Protein AF-A0A292RWM5-F1 (afdb_monomer_lite)

Radius of gyration: 26.29 Å; chains: 1; bounding box: 54×40×81 Å

Foldseek 3Di:
DQWDWDQDPVGIWIKGWAFPDDDDDPDPDDTAIEIETDDPPDDPVWDKDWDADWDWDDDDPDTYIYGDPTDIDTDDDDPPPPPPPPVPPVPPPDDDPDDDDPVPDDD

pLDDT: mean 79.13, std 15.43, range [45.44, 94.69]

Structure (mmCIF, N/CA/C/O backbone):
data_AF-A0A292RWM5-F1
#
_entry.id   AF-A0A292RWM5-F1
#
loop_
_atom_site.group_PDB
_atom_site.id
_atom_site.type_symbol
_atom_site.label_atom_id
_atom_site.label_alt_id
_atom_site.label_comp_id
_atom_site.label_asym_id
_atom_site.label_entity_id
_atom_site.label_seq_id
_atom_site.pdbx_PDB_ins_code
_atom_site.Cartn_x
_atom_site.Cartn_y
_atom_site.Cartn_z
_atom_site.occupancy
_atom_site.B_iso_or_equiv
_atom_site.auth_seq_id
_atom_site.auth_comp_id
_atom_site.auth_asym_id
_atom_site.auth_atom_id
_atom_site.pdbx_PDB_model_num
ATOM 1 N N . LYS A 1 1 ? 10.985 6.389 6.000 1.00 68.31 1 LYS A N 1
ATOM 2 C CA . LYS A 1 1 ? 10.564 5.527 7.142 1.00 68.31 1 LYS A CA 1
ATOM 3 C C . LYS A 1 1 ? 9.038 5.326 7.152 1.00 68.31 1 LYS A C 1
ATOM 5 O O 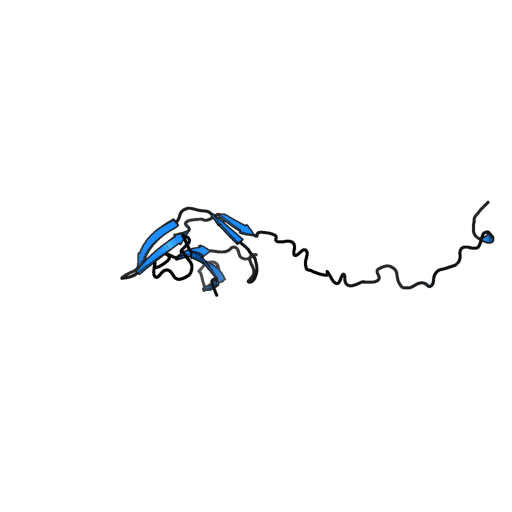. LYS A 1 1 ? 8.412 5.391 8.198 1.00 68.31 1 LYS A O 1
ATOM 10 N N . ASN A 1 2 ? 8.432 5.111 5.987 1.00 84.25 2 ASN A N 1
ATOM 11 C CA . ASN A 1 2 ? 6.984 4.960 5.789 1.00 84.25 2 ASN A CA 1
ATOM 12 C C . ASN A 1 2 ? 6.593 3.525 5.401 1.00 84.25 2 ASN A C 1
ATOM 14 O O . ASN A 1 2 ? 5.408 3.229 5.339 1.00 84.25 2 ASN A O 1
ATOM 18 N N . THR A 1 3 ? 7.565 2.636 5.187 1.00 89.00 3 THR A N 1
ATOM 19 C CA . THR A 1 3 ? 7.340 1.239 4.801 1.00 89.00 3 THR A CA 1
ATOM 20 C C . THR A 1 3 ? 7.845 0.301 5.892 1.00 89.00 3 THR A C 1
ATOM 22 O O . THR A 1 3 ? 8.936 0.506 6.425 1.00 89.00 3 THR A O 1
ATOM 25 N N . ARG A 1 4 ? 7.060 -0.729 6.215 1.00 89.06 4 ARG A N 1
ATOM 26 C CA . ARG A 1 4 ? 7.417 -1.822 7.130 1.00 89.06 4 ARG A CA 1
ATOM 27 C C . ARG A 1 4 ? 7.228 -3.167 6.436 1.00 89.06 4 ARG A C 1
ATOM 29 O O . ARG A 1 4 ? 6.324 -3.298 5.616 1.00 89.06 4 ARG A O 1
ATOM 36 N N . THR A 1 5 ? 8.032 -4.160 6.790 1.00 88.56 5 THR A N 1
ATOM 37 C CA . THR A 1 5 ? 7.825 -5.544 6.346 1.00 88.56 5 THR A CA 1
ATOM 38 C C . THR A 1 5 ? 7.114 -6.306 7.451 1.00 88.56 5 THR A C 1
ATOM 40 O O . THR A 1 5 ? 7.509 -6.217 8.612 1.00 88.56 5 THR A O 1
ATOM 43 N N . VAL A 1 6 ? 6.055 -7.027 7.099 1.00 88.00 6 VAL A N 1
ATOM 44 C CA . VAL A 1 6 ? 5.345 -7.924 8.009 1.00 88.00 6 VAL A CA 1
ATOM 45 C C . VAL A 1 6 ? 5.324 -9.324 7.423 1.00 88.00 6 VAL A C 1
ATOM 47 O O . VAL A 1 6 ? 5.130 -9.501 6.219 1.00 88.00 6 VAL A O 1
ATOM 50 N N . ASN A 1 7 ? 5.504 -10.320 8.281 1.00 86.81 7 ASN A N 1
ATOM 51 C CA . ASN A 1 7 ? 5.359 -11.708 7.886 1.00 86.81 7 ASN A CA 1
ATOM 52 C C . ASN A 1 7 ? 3.866 -12.058 7.878 1.00 86.81 7 ASN A C 1
ATOM 54 O O . ASN A 1 7 ? 3.161 -11.837 8.865 1.00 86.81 7 ASN A O 1
ATOM 58 N N . THR A 1 8 ? 3.364 -12.536 6.744 1.00 82.81 8 THR A N 1
ATOM 59 C CA . THR A 1 8 ? 1.965 -12.947 6.587 1.00 82.81 8 THR A CA 1
ATOM 60 C C . THR A 1 8 ? 1.896 -14.409 6.167 1.00 82.81 8 THR A C 1
ATOM 62 O O . THR A 1 8 ? 2.876 -14.975 5.688 1.00 82.81 8 THR A O 1
ATOM 65 N N . ALA A 1 9 ? 0.705 -15.009 6.232 1.00 83.19 9 ALA A N 1
ATOM 66 C CA . ALA A 1 9 ? 0.476 -16.359 5.710 1.00 83.19 9 ALA A CA 1
ATOM 67 C C . ALA A 1 9 ? 0.813 -16.510 4.208 1.00 83.19 9 ALA A C 1
ATOM 69 O O . ALA A 1 9 ? 0.974 -17.624 3.725 1.00 83.19 9 ALA A O 1
ATOM 70 N N . LYS A 1 10 ? 0.920 -15.398 3.463 1.00 81.44 10 LYS A N 1
ATOM 71 C CA . LYS A 1 10 ? 1.290 -15.358 2.038 1.00 81.44 10 LYS A CA 1
ATOM 72 C C . LYS A 1 10 ? 2.735 -14.886 1.816 1.00 81.44 10 LYS A C 1
ATOM 7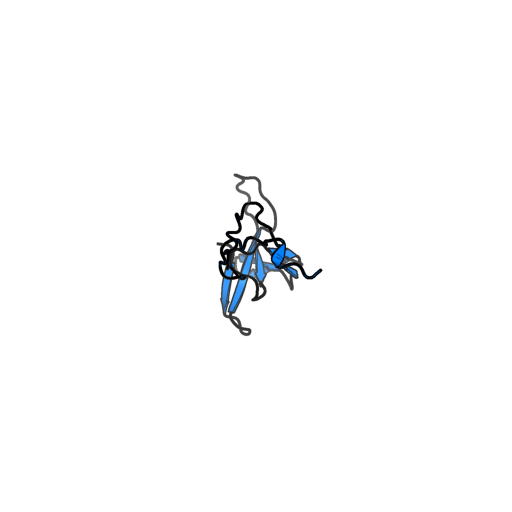4 O O . LYS A 1 10 ? 3.041 -14.343 0.756 1.00 81.44 10 LYS A O 1
ATOM 79 N N . GLY A 1 11 ? 3.593 -15.052 2.821 1.00 86.75 11 GLY A N 1
ATOM 80 C CA . GLY A 1 11 ? 4.978 -14.590 2.815 1.00 86.75 11 GLY A CA 1
ATOM 81 C C . GLY A 1 11 ? 5.142 -13.163 3.333 1.00 86.75 11 GLY A C 1
ATOM 82 O O . GLY A 1 11 ? 4.204 -12.546 3.853 1.00 86.75 11 GLY A O 1
ATOM 83 N N . ASP A 1 12 ? 6.358 -12.643 3.200 1.00 87.75 12 ASP A N 1
ATOM 84 C CA . ASP A 1 12 ? 6.696 -11.291 3.630 1.00 87.75 12 ASP A CA 1
ATOM 85 C C . ASP A 1 12 ? 6.016 -10.260 2.733 1.00 87.75 12 ASP A C 1
ATOM 87 O O . ASP A 1 12 ? 6.202 -10.239 1.517 1.00 87.75 12 ASP A O 1
ATOM 91 N N . LYS A 1 13 ? 5.220 -9.382 3.344 1.00 89.25 13 LYS A N 1
ATOM 92 C CA . LYS A 1 13 ? 4.543 -8.290 2.648 1.00 89.25 13 LYS A CA 1
ATOM 93 C C . LYS A 1 13 ? 5.017 -6.954 3.180 1.00 89.25 13 LYS A C 1
ATOM 95 O O . LYS A 1 13 ? 5.168 -6.751 4.386 1.00 89.25 13 LYS A O 1
ATOM 100 N N . LYS A 1 14 ? 5.230 -6.017 2.262 1.00 91.69 14 LYS A N 1
ATOM 101 C CA . LYS A 1 14 ? 5.534 -4.630 2.602 1.00 91.69 14 LYS A CA 1
ATOM 102 C C . LYS A 1 14 ? 4.224 -3.880 2.813 1.00 91.69 14 LYS A C 1
ATOM 104 O O . LYS A 1 14 ? 3.299 -4.003 2.017 1.00 91.69 14 LYS A O 1
ATOM 109 N N . ILE A 1 15 ? 4.154 -3.098 3.880 1.00 92.56 15 ILE A N 1
ATOM 110 C CA . ILE A 1 15 ? 3.044 -2.196 4.178 1.00 92.56 15 ILE A CA 1
ATOM 111 C C . ILE A 1 15 ? 3.586 -0.777 4.178 1.00 92.56 15 ILE A C 1
ATOM 113 O O . ILE A 1 15 ? 4.541 -0.486 4.902 1.00 92.56 15 ILE A O 1
ATOM 117 N N . ILE A 1 16 ? 2.959 0.102 3.404 1.00 93.12 16 ILE A N 1
ATOM 118 C CA . ILE A 1 16 ? 3.223 1.539 3.424 1.00 93.12 16 ILE A CA 1
ATOM 119 C C . ILE A 1 16 ? 2.194 2.252 4.300 1.00 93.12 16 ILE A C 1
ATOM 121 O O . ILE A 1 16 ? 1.024 1.879 4.326 1.00 93.12 16 ILE A O 1
ATOM 125 N N . SER A 1 17 ? 2.640 3.280 5.015 1.00 92.88 17 SER A N 1
ATOM 126 C CA . SER A 1 17 ? 1.802 4.201 5.773 1.00 92.88 17 SER A CA 1
ATOM 127 C C . SER A 1 17 ? 1.840 5.572 5.105 1.00 92.88 17 SER A C 1
ATOM 129 O O . SER A 1 17 ? 2.907 6.182 5.001 1.00 92.88 17 SER A O 1
ATOM 131 N N . VAL A 1 18 ? 0.686 6.033 4.625 1.00 92.25 18 VAL A N 1
ATOM 132 C CA . VAL A 1 18 ? 0.542 7.277 3.858 1.00 92.25 18 VAL A CA 1
ATOM 133 C C . VAL A 1 18 ? -0.438 8.229 4.548 1.00 92.25 18 VAL A C 1
ATOM 135 O O . VAL A 1 18 ? -1.427 7.762 5.117 1.00 92.25 18 VAL A O 1
ATOM 138 N N . PRO A 1 19 ? -0.184 9.549 4.543 1.00 92.50 19 PRO A N 1
ATOM 139 C CA . PRO A 1 19 ? -1.131 10.519 5.080 1.00 92.50 19 PRO A CA 1
ATOM 140 C C . PRO A 1 19 ? -2.411 10.533 4.233 1.00 92.50 19 PRO A C 1
ATOM 142 O O . PRO A 1 19 ? -2.344 10.480 3.008 1.00 92.50 19 PRO A O 1
ATOM 145 N N . LEU A 1 20 ? -3.574 10.604 4.882 1.00 89.81 20 LEU A N 1
ATOM 146 C CA . LEU A 1 20 ? -4.873 10.645 4.195 1.00 89.81 20 LEU A CA 1
ATOM 147 C C . LEU A 1 20 ? -5.277 12.053 3.745 1.00 89.81 20 LEU A C 1
ATOM 149 O O . LEU A 1 20 ? -6.146 12.198 2.892 1.00 89.81 20 LEU A O 1
ATOM 153 N N . PHE A 1 21 ? -4.675 13.081 4.338 1.00 87.88 21 PHE A N 1
ATOM 154 C CA . PHE A 1 21 ? -4.907 14.479 4.003 1.00 87.88 21 PHE A CA 1
ATOM 155 C C . PHE A 1 21 ? -3.664 15.312 4.307 1.00 87.88 21 PHE A C 1
ATOM 157 O O . PHE A 1 21 ? -2.810 14.928 5.114 1.00 87.88 21 PHE A O 1
ATOM 164 N N . GLU A 1 22 ? -3.569 16.460 3.649 1.00 86.75 22 GLU A N 1
ATOM 165 C CA . GLU A 1 22 ? -2.482 17.406 3.854 1.00 86.75 22 GLU A CA 1
ATOM 166 C C . GLU A 1 22 ? -2.702 18.248 5.110 1.00 86.75 22 GLU A C 1
ATOM 168 O O . GLU A 1 22 ? -3.825 18.465 5.566 1.00 86.75 22 GLU A O 1
ATOM 173 N N . LYS A 1 23 ? -1.603 18.750 5.668 1.00 84.38 23 LYS A N 1
ATOM 174 C CA . LYS A 1 23 ? -1.644 19.772 6.708 1.00 84.38 23 LYS A CA 1
ATOM 175 C C . LYS A 1 23 ? -0.705 20.909 6.362 1.00 84.38 23 LYS A C 1
ATOM 177 O O . LYS A 1 23 ? 0.340 20.698 5.746 1.00 84.38 23 LYS A O 1
ATOM 182 N N . GLU A 1 24 ? -1.034 22.093 6.853 1.00 82.06 24 GLU A N 1
ATOM 183 C CA . GLU A 1 24 ? -0.122 23.225 6.792 1.00 82.06 24 GLU A CA 1
ATOM 184 C C . GLU A 1 24 ? 1.161 22.932 7.582 1.00 82.06 24 GLU A C 1
ATOM 186 O O . GLU A 1 24 ? 1.147 22.338 8.671 1.00 82.06 24 GLU A O 1
ATOM 191 N N . LYS A 1 25 ? 2.299 23.347 7.018 1.00 78.88 25 LYS A N 1
ATOM 192 C CA . LYS A 1 25 ? 3.608 23.194 7.657 1.00 78.88 25 LYS A CA 1
ATOM 193 C C . LYS A 1 25 ? 3.622 24.008 8.955 1.00 78.88 25 LYS A C 1
ATOM 195 O O . LYS A 1 25 ? 3.470 25.220 8.924 1.00 78.88 25 LYS A O 1
ATOM 200 N N . GLY A 1 26 ? 3.807 23.329 10.088 1.00 75.69 26 GLY A N 1
ATOM 201 C CA . GLY A 1 26 ? 3.777 23.944 11.424 1.00 75.69 26 GLY A CA 1
ATOM 202 C C . GLY A 1 26 ? 2.439 23.817 12.159 1.00 75.69 26 GLY A C 1
ATOM 203 O O . GLY A 1 26 ? 2.362 24.168 13.331 1.00 75.69 26 GLY A O 1
AT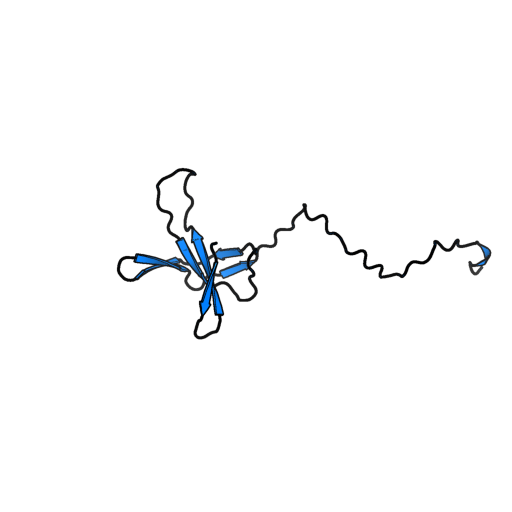OM 204 N N . SER A 1 27 ? 1.405 23.254 11.525 1.00 77.81 27 SER A N 1
ATOM 205 C CA . SER A 1 27 ? 0.127 23.005 12.191 1.00 77.81 27 SER A CA 1
ATOM 206 C C . SER A 1 27 ? 0.192 21.806 13.153 1.00 77.81 27 SER A C 1
ATOM 208 O O . SER A 1 27 ? 0.758 20.746 12.837 1.00 77.81 27 SER A O 1
ATOM 210 N N . ASN A 1 28 ? -0.445 21.975 14.317 1.00 78.62 28 ASN A N 1
ATOM 211 C CA . ASN A 1 28 ? -0.619 20.958 15.363 1.00 78.62 28 ASN A CA 1
ATOM 212 C C . ASN A 1 28 ? -1.735 19.943 15.050 1.00 78.62 28 ASN A C 1
ATOM 214 O O . ASN A 1 28 ? -2.006 19.053 15.858 1.00 78.62 28 ASN A O 1
ATOM 218 N N . VAL A 1 29 ? -2.383 20.044 13.884 1.00 79.94 29 VAL A N 1
ATOM 219 C CA . VAL A 1 29 ? -3.401 19.076 13.456 1.00 79.94 29 VAL A CA 1
ATOM 220 C C . VAL A 1 29 ? -2.764 17.694 13.274 1.00 79.94 29 VAL A C 1
ATOM 222 O O . VAL A 1 29 ? -1.742 17.527 12.595 1.00 79.94 29 VAL A O 1
ATOM 225 N N . LYS A 1 30 ? -3.375 16.684 13.904 1.00 80.81 30 LYS A N 1
ATOM 226 C CA . LYS A 1 30 ? -2.975 15.281 13.772 1.00 80.81 30 LYS A CA 1
ATOM 227 C C . LYS A 1 30 ? -3.456 14.752 12.421 1.00 80.81 30 LYS A C 1
ATOM 229 O O . LYS A 1 30 ? -4.655 14.686 12.178 1.00 80.81 30 LYS A O 1
ATOM 234 N N . VAL A 1 31 ? -2.518 14.369 11.557 1.00 86.12 31 VAL A N 1
ATOM 235 C CA . VAL A 1 31 ? -2.827 13.743 10.263 1.00 86.12 31 VAL A CA 1
ATOM 236 C C . VAL A 1 31 ? -3.121 12.266 10.485 1.00 86.12 31 VAL A C 1
ATOM 238 O O . VAL A 1 31 ? -2.337 11.574 11.135 1.00 86.12 31 VAL A O 1
ATOM 241 N N . ALA A 1 32 ? -4.242 11.785 9.951 1.00 86.94 32 ALA A N 1
ATOM 242 C CA . ALA A 1 32 ? -4.546 10.362 9.938 1.00 86.94 32 ALA A CA 1
ATOM 243 C C . ALA A 1 32 ? -3.700 9.659 8.869 1.00 86.94 32 ALA A C 1
ATOM 245 O O . ALA A 1 32 ? -3.560 10.159 7.751 1.00 86.94 32 ALA A O 1
ATOM 246 N N . TYR A 1 33 ? -3.152 8.495 9.211 1.00 90.50 33 TYR A N 1
ATOM 247 C CA . TYR A 1 33 ? -2.331 7.699 8.305 1.00 90.50 33 TYR A CA 1
ATOM 248 C C . TYR A 1 33 ? -3.055 6.414 7.922 1.00 90.50 33 TYR A C 1
ATOM 250 O O . TYR A 1 33 ? -3.452 5.639 8.791 1.00 90.50 33 TYR A O 1
ATOM 258 N N . GLY A 1 34 ? -3.191 6.190 6.618 1.00 92.44 34 GLY A N 1
ATOM 259 C CA . GLY A 1 34 ? -3.715 4.965 6.035 1.00 92.44 34 GLY A CA 1
ATOM 260 C C . GLY A 1 34 ? -2.607 3.953 5.773 1.00 92.44 34 GLY A C 1
ATOM 261 O O . GLY A 1 34 ? -1.521 4.318 5.327 1.00 92.44 34 GLY A O 1
ATOM 262 N N . SER A 1 35 ? -2.886 2.677 6.026 1.00 92.81 35 SER A N 1
ATOM 263 C CA . SER A 1 35 ? -1.972 1.572 5.731 1.00 92.81 35 SER A CA 1
ATOM 264 C C . SER A 1 35 ? -2.421 0.806 4.489 1.00 92.81 35 SER A C 1
ATOM 266 O O . SER A 1 35 ? -3.595 0.457 4.367 1.00 92.81 35 SER A O 1
ATOM 268 N N . ALA A 1 36 ? -1.491 0.524 3.579 1.00 93.56 36 ALA A N 1
ATOM 269 C CA . ALA A 1 36 ? -1.741 -0.242 2.360 1.00 93.56 36 ALA A CA 1
ATOM 270 C C . ALA A 1 36 ? -0.660 -1.304 2.147 1.00 93.56 36 ALA A C 1
ATOM 272 O O . ALA A 1 36 ? 0.520 -1.059 2.401 1.00 93.56 36 ALA A O 1
ATOM 273 N N . PHE A 1 37 ? -1.058 -2.477 1.656 1.00 92.81 37 PHE A N 1
ATOM 274 C CA . PHE A 1 37 ? -0.110 -3.497 1.214 1.00 92.81 37 PHE A CA 1
ATOM 275 C C . PHE A 1 37 ? 0.490 -3.106 -0.133 1.00 92.81 37 PHE A C 1
ATOM 277 O O . PHE A 1 37 ? -0.230 -2.715 -1.049 1.00 92.81 37 PHE A O 1
ATOM 284 N N . LEU A 1 38 ? 1.807 -3.240 -0.247 1.00 92.44 38 LEU A N 1
ATOM 285 C CA . LEU A 1 38 ? 2.537 -3.041 -1.488 1.00 92.44 38 LEU A CA 1
ATOM 286 C C . LEU A 1 38 ? 2.741 -4.386 -2.202 1.00 92.44 38 LEU A C 1
ATOM 288 O O . LEU A 1 38 ? 3.017 -5.391 -1.537 1.00 92.44 38 LEU A O 1
ATOM 292 N N . PRO A 1 39 ? 2.659 -4.411 -3.541 1.00 91.06 39 PRO A N 1
ATOM 293 C CA . PRO A 1 39 ? 3.107 -5.544 -4.338 1.00 91.06 39 PRO A CA 1
ATOM 294 C C . PRO A 1 39 ? 4.597 -5.850 -4.141 1.00 91.06 39 PRO A C 1
ATOM 296 O O . PRO A 1 39 ? 5.398 -4.955 -3.868 1.00 91.06 39 PRO A O 1
ATOM 299 N N . ASP A 1 40 ? 4.984 -7.106 -4.360 1.00 89.06 40 ASP A N 1
ATOM 300 C CA . ASP A 1 40 ? 6.347 -7.585 -4.076 1.00 89.06 40 ASP A CA 1
ATOM 301 C C . ASP A 1 40 ? 7.415 -6.929 -4.973 1.00 89.06 40 ASP A C 1
ATOM 303 O O . ASP A 1 40 ? 8.565 -6.782 -4.559 1.00 89.06 40 ASP A O 1
ATOM 307 N N . PHE A 1 41 ? 7.030 -6.471 -6.172 1.00 88.69 41 PHE A N 1
ATOM 308 C CA . PHE A 1 41 ? 7.925 -5.785 -7.111 1.00 88.69 41 PHE A CA 1
ATOM 309 C C . PHE A 1 41 ? 8.307 -4.361 -6.677 1.00 88.69 41 PHE A C 1
ATOM 311 O O . PHE A 1 41 ? 9.246 -3.792 -7.230 1.00 88.69 41 PHE A O 1
ATOM 318 N N . ILE A 1 42 ? 7.601 -3.776 -5.701 1.00 90.31 42 ILE A N 1
ATOM 319 C CA . ILE A 1 42 ? 7.911 -2.441 -5.184 1.00 90.31 42 ILE A CA 1
ATOM 320 C C . ILE A 1 42 ? 9.111 -2.515 -4.242 1.00 90.31 42 ILE A C 1
ATOM 322 O O . ILE A 1 42 ? 9.124 -3.259 -3.250 1.00 90.31 42 ILE A O 1
ATOM 326 N N . GLN A 1 43 ? 10.121 -1.699 -4.518 1.00 88.44 43 GLN A N 1
ATOM 327 C CA . GLN A 1 43 ? 11.331 -1.585 -3.716 1.00 88.44 43 GLN A CA 1
ATOM 328 C C . GLN A 1 43 ? 11.328 -0.317 -2.857 1.00 88.44 43 GLN A C 1
ATOM 330 O O . GLN A 1 43 ? 10.537 0.605 -3.046 1.00 88.44 43 GLN A O 1
ATOM 335 N N . LEU A 1 44 ? 12.198 -0.289 -1.845 1.00 87.06 44 LEU A N 1
ATOM 336 C CA . LEU A 1 44 ? 12.416 0.930 -1.069 1.00 87.06 44 LEU A CA 1
ATOM 337 C C . LEU A 1 44 ? 13.086 1.964 -1.980 1.00 87.06 44 LEU A C 1
ATOM 339 O O . LEU A 1 44 ? 14.115 1.664 -2.573 1.00 87.06 44 LEU A O 1
ATOM 343 N N . GLY A 1 45 ? 12.507 3.160 -2.067 1.00 87.62 45 GLY A N 1
ATOM 344 C CA . GLY A 1 45 ? 12.947 4.217 -2.985 1.00 87.62 45 GLY A CA 1
ATOM 345 C C . GLY A 1 45 ? 12.000 4.424 -4.167 1.00 87.62 45 GLY A C 1
ATOM 346 O O . GLY A 1 45 ? 11.975 5.514 -4.728 1.00 87.62 45 GLY A O 1
ATOM 347 N N . ASP A 1 46 ? 11.159 3.437 -4.484 1.00 90.06 46 ASP A N 1
ATOM 348 C CA . ASP A 1 46 ? 10.135 3.600 -5.512 1.00 90.06 46 ASP A CA 1
ATOM 349 C C . ASP A 1 46 ? 9.071 4.612 -5.073 1.00 90.06 46 ASP A C 1
ATOM 351 O O . ASP A 1 46 ? 8.574 4.576 -3.942 1.00 90.06 46 ASP A O 1
ATOM 355 N N . THR A 1 47 ? 8.679 5.482 -6.003 1.00 91.31 47 THR A N 1
ATOM 356 C CA . THR A 1 47 ? 7.490 6.319 -5.836 1.00 91.31 47 THR A CA 1
ATOM 357 C C . THR A 1 47 ? 6.271 5.525 -6.278 1.00 91.31 47 THR A C 1
ATOM 359 O O . THR A 1 47 ? 6.272 4.919 -7.351 1.00 91.31 47 THR A O 1
ATOM 362 N N . VAL A 1 48 ? 5.232 5.509 -5.445 1.00 92.88 48 VAL A N 1
ATOM 363 C CA . VAL A 1 48 ? 4.006 4.755 -5.712 1.00 92.88 48 VAL A CA 1
ATOM 364 C C . VAL A 1 48 ? 2.768 5.612 -5.516 1.00 92.88 48 VAL A C 1
ATOM 366 O O . VAL A 1 48 ? 2.699 6.410 -4.581 1.00 92.88 48 VAL A O 1
ATOM 369 N N . THR A 1 49 ? 1.772 5.386 -6.363 1.00 93.94 49 THR A N 1
ATOM 370 C CA . THR A 1 49 ? 0.417 5.902 -6.188 1.00 93.94 49 THR A CA 1
ATOM 371 C C . THR A 1 49 ? -0.433 4.808 -5.563 1.00 93.94 49 THR A C 1
ATOM 373 O O . THR A 1 49 ? -0.531 3.706 -6.101 1.00 93.94 49 THR A O 1
ATOM 376 N N . VAL A 1 50 ? -1.045 5.111 -4.419 1.00 94.31 50 VAL A N 1
ATOM 377 C CA . VAL A 1 50 ? -1.993 4.222 -3.739 1.00 94.31 50 VAL A CA 1
ATOM 378 C C . VAL A 1 50 ? -3.379 4.837 -3.867 1.00 94.31 50 VAL A C 1
ATOM 380 O O . VAL A 1 50 ? -3.630 5.908 -3.322 1.00 94.31 50 VAL A O 1
ATOM 383 N N . SER A 1 51 ? -4.278 4.159 -4.575 1.00 93.12 51 SER A N 1
ATOM 384 C CA . SER A 1 51 ? -5.658 4.603 -4.778 1.00 93.12 51 SER A CA 1
ATOM 385 C C . SER A 1 51 ? -6.632 3.527 -4.325 1.00 93.12 51 SER A C 1
ATOM 387 O O . SER A 1 51 ? -6.452 2.346 -4.611 1.00 93.12 51 SER A O 1
ATOM 389 N N . GLY A 1 52 ? -7.673 3.911 -3.594 1.00 93.75 52 GLY A N 1
ATOM 390 C CA . GLY A 1 52 ? -8.692 2.970 -3.156 1.00 93.75 52 GLY A CA 1
ATOM 391 C C . GLY A 1 52 ? -9.528 3.484 -1.998 1.00 93.75 52 GLY A C 1
ATOM 392 O O . GLY A 1 52 ? -9.357 4.600 -1.510 1.00 93.75 52 GLY A O 1
ATOM 393 N N . ARG A 1 53 ? -10.446 2.632 -1.543 1.00 93.69 53 ARG A N 1
ATOM 394 C CA . ARG A 1 53 ? -11.287 2.923 -0.380 1.00 93.69 53 ARG A CA 1
ATOM 395 C C . ARG A 1 53 ? -10.478 2.762 0.899 1.00 93.69 53 ARG A C 1
ATOM 397 O O . ARG A 1 53 ? -9.750 1.781 1.044 1.00 93.69 53 ARG A O 1
ATOM 404 N N . VAL A 1 54 ? -10.675 3.674 1.842 1.00 94.19 54 VAL A N 1
ATOM 405 C CA . VAL A 1 54 ? -10.079 3.611 3.179 1.00 94.19 54 VAL A CA 1
ATOM 406 C C . VAL A 1 54 ? -11.170 3.280 4.190 1.00 94.19 54 VAL A C 1
ATOM 408 O O . VAL A 1 54 ? -12.220 3.915 4.204 1.00 94.19 54 VAL A O 1
ATOM 411 N N . GLN A 1 55 ? -10.925 2.278 5.032 1.00 91.81 55 GLN A N 1
ATOM 412 C CA . GLN A 1 55 ? -11.795 1.918 6.147 1.00 91.81 55 GLN A CA 1
ATOM 413 C C . GLN A 1 55 ? -11.108 2.225 7.472 1.00 91.81 55 GLN A C 1
ATOM 415 O O . GLN A 1 55 ? -9.961 1.831 7.692 1.00 91.81 55 GLN A O 1
ATOM 420 N N . ALA A 1 56 ? -11.835 2.902 8.358 1.00 92.06 56 ALA A N 1
ATOM 421 C CA . ALA A 1 56 ? -11.457 3.064 9.752 1.00 92.06 56 ALA A CA 1
ATOM 422 C C . ALA A 1 56 ? -11.929 1.837 10.540 1.00 92.06 56 ALA A C 1
ATOM 424 O O . ALA A 1 56 ? -13.103 1.471 10.487 1.00 92.06 56 ALA A O 1
ATOM 425 N N . LYS A 1 57 ? -11.011 1.189 11.254 1.00 88.00 57 LYS A N 1
ATOM 426 C CA . LYS A 1 57 ? -11.297 0.061 12.136 1.00 88.00 57 LYS A CA 1
ATOM 427 C C . LYS A 1 57 ? -10.740 0.349 13.520 1.00 88.00 57 LYS A C 1
ATOM 429 O O . LYS A 1 57 ? -9.539 0.563 13.677 1.00 88.00 57 LYS A O 1
ATOM 434 N N . GLU A 1 58 ? -11.606 0.298 14.519 1.00 86.38 58 GLU A N 1
ATOM 435 C CA . GLU A 1 58 ? -11.201 0.376 15.918 1.00 86.38 58 GLU A CA 1
ATOM 436 C C . GLU A 1 58 ? -10.417 -0.886 16.299 1.00 86.38 58 GLU A C 1
ATOM 438 O O . GLU A 1 58 ? -10.772 -2.015 15.954 1.00 86.38 58 GLU A O 1
ATOM 443 N N . SER A 1 59 ? -9.271 -0.692 16.936 1.00 76.06 59 SER A N 1
ATOM 444 C CA . SER A 1 59 ? -8.374 -1.739 17.420 1.00 76.06 59 SER A CA 1
ATOM 445 C C . SER A 1 59 ? -7.982 -1.383 18.848 1.00 76.06 59 SER A C 1
ATOM 447 O O . SER A 1 59 ? -6.934 -0.782 19.089 1.00 76.06 59 SER A O 1
ATOM 449 N N . GLY A 1 60 ? -8.871 -1.710 19.787 1.00 81.56 60 GLY A N 1
ATOM 450 C CA . GLY A 1 60 ? -8.774 -1.249 21.171 1.00 81.56 60 GLY A CA 1
ATOM 451 C C . GLY A 1 60 ? -8.977 0.264 21.249 1.00 81.56 60 GLY A C 1
ATOM 452 O O . GLY A 1 60 ? -9.968 0.776 20.744 1.00 81.56 60 GLY A O 1
ATOM 453 N N . GLU A 1 61 ? -8.015 0.977 21.832 1.00 79.50 61 GLU A N 1
ATOM 454 C CA . GLU A 1 61 ? -8.048 2.442 21.986 1.00 79.50 61 GLU A CA 1
ATOM 455 C C . GLU A 1 61 ? -7.623 3.214 20.721 1.00 79.50 61 GLU A C 1
ATOM 457 O O . GLU A 1 61 ? -7.661 4.444 20.695 1.00 79.50 61 GLU A O 1
ATOM 462 N N . TYR A 1 62 ? -7.204 2.512 19.662 1.00 78.75 62 TYR A N 1
ATOM 463 C CA . TYR A 1 62 ? -6.666 3.124 18.447 1.00 78.75 62 TYR A CA 1
ATOM 464 C C . TYR A 1 62 ? -7.591 2.927 17.248 1.00 78.75 62 TYR A C 1
ATOM 466 O O . TYR A 1 62 ? -8.128 1.844 17.024 1.00 78.75 62 TYR A O 1
ATOM 474 N N . VAL A 1 63 ? -7.707 3.961 16.414 1.00 85.69 63 VAL A N 1
ATOM 475 C CA . VAL A 1 63 ? -8.385 3.879 15.116 1.00 85.69 63 VAL A CA 1
ATOM 476 C C . VAL A 1 63 ? -7.343 3.623 14.033 1.00 85.69 63 VAL A C 1
ATOM 478 O O . VAL A 1 63 ? -6.495 4.471 13.758 1.00 85.69 63 VAL A O 1
ATOM 481 N N . ASN A 1 64 ? -7.412 2.450 13.409 1.00 88.12 64 ASN A N 1
ATOM 482 C CA . ASN A 1 64 ? -6.565 2.086 12.280 1.00 88.12 64 ASN A CA 1
ATOM 483 C C . ASN A 1 64 ? -7.273 2.396 10.966 1.00 88.12 64 ASN A C 1
ATOM 485 O O . ASN A 1 64 ? -8.367 1.895 10.714 1.00 88.12 64 ASN A O 1
ATOM 489 N N . TYR A 1 65 ? -6.619 3.158 10.096 1.00 92.00 65 TYR A N 1
ATOM 490 C CA . TYR A 1 65 ? -7.097 3.395 8.741 1.00 92.00 65 TYR A CA 1
ATOM 491 C C . TYR A 1 65 ? -6.381 2.448 7.785 1.00 92.00 65 TYR A C 1
ATOM 493 O O . TYR A 1 65 ? -5.155 2.465 7.689 1.00 92.00 65 TYR A O 1
ATOM 501 N N . ASN A 1 66 ? -7.137 1.620 7.070 1.00 93.62 66 ASN A N 1
ATOM 502 C CA . ASN A 1 66 ? -6.590 0.644 6.134 1.00 93.62 66 ASN A CA 1
ATOM 503 C C . ASN A 1 66 ? -7.209 0.825 4.753 1.00 93.62 66 ASN A C 1
ATOM 505 O O . ASN A 1 66 ? -8.424 0.974 4.621 1.00 93.62 66 ASN A O 1
ATOM 509 N N . PHE A 1 67 ? -6.374 0.762 3.723 1.00 94.69 67 PHE A N 1
ATOM 510 C CA . PHE A 1 67 ? -6.846 0.672 2.353 1.00 94.69 67 PHE A CA 1
ATOM 511 C C . PHE A 1 67 ? -7.392 -0.732 2.082 1.00 94.69 67 PHE A C 1
ATOM 513 O O . PHE A 1 67 ? -6.736 -1.738 2.361 1.00 94.69 67 PHE A O 1
ATOM 520 N N . VAL A 1 68 ? -8.593 -0.800 1.516 1.00 93.50 68 VAL A N 1
ATOM 521 C CA . VAL A 1 68 ? -9.288 -2.053 1.211 1.00 93.50 68 VAL A CA 1
ATOM 522 C C . VAL A 1 68 ? -9.139 -2.351 -0.268 1.00 93.50 68 VAL A C 1
ATOM 524 O O . VAL A 1 68 ? -9.777 -1.696 -1.090 1.00 93.50 68 VAL A O 1
ATOM 527 N N . PHE A 1 69 ? -8.305 -3.343 -0.583 1.00 92.56 69 PHE A N 1
ATOM 528 C CA . PHE A 1 69 ? -7.940 -3.711 -1.956 1.00 92.56 69 PHE A CA 1
ATOM 529 C C . PHE A 1 69 ? -7.555 -2.488 -2.812 1.00 92.56 69 PHE A C 1
ATOM 531 O O . PHE A 1 69 ? -8.212 -2.219 -3.817 1.00 92.56 69 PHE A O 1
ATOM 538 N N . PRO A 1 70 ? -6.536 -1.708 -2.396 1.00 94.56 70 PRO A N 1
ATOM 539 C CA . PRO A 1 70 ? -6.092 -0.568 -3.181 1.00 94.56 70 PRO A CA 1
ATOM 540 C C . PRO A 1 70 ? -5.449 -1.012 -4.493 1.00 94.56 70 PRO A C 1
ATOM 542 O O . PRO A 1 70 ? -4.798 -2.056 -4.565 1.00 94.56 70 PRO A O 1
ATOM 545 N N . THR A 1 71 ? -5.552 -0.148 -5.493 1.00 94.12 71 THR A N 1
ATOM 546 C CA . THR A 1 71 ? -4.678 -0.163 -6.659 1.00 94.12 71 THR A CA 1
ATOM 547 C C . THR A 1 71 ? -3.368 0.519 -6.275 1.00 94.12 71 THR A C 1
ATOM 549 O O . THR A 1 71 ? -3.372 1.638 -5.754 1.00 94.12 71 THR A O 1
ATOM 552 N N . VAL A 1 72 ? -2.249 -0.172 -6.497 1.00 94.00 72 VAL A N 1
ATOM 553 C CA . VAL A 1 72 ? -0.902 0.341 -6.227 1.00 94.00 72 VAL A CA 1
ATOM 554 C C . VAL A 1 72 ? -0.116 0.349 -7.525 1.00 94.00 72 VAL A C 1
ATOM 556 O O . VAL A 1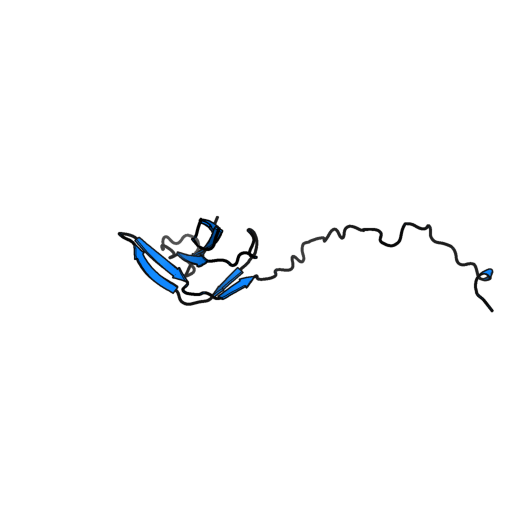 72 ? 0.133 -0.706 -8.105 1.00 94.00 72 VAL A O 1
ATOM 559 N N . GLU A 1 73 ? 0.297 1.536 -7.951 1.00 92.44 73 GLU A N 1
ATOM 560 C CA . GLU A 1 73 ? 1.037 1.739 -9.193 1.00 92.44 73 GLU A CA 1
ATOM 561 C C . GLU A 1 73 ? 2.402 2.349 -8.908 1.00 92.44 73 GLU A C 1
ATOM 563 O O . GLU A 1 73 ? 2.532 3.249 -8.079 1.00 92.44 73 GLU A O 1
ATOM 568 N N . LYS A 1 74 ? 3.429 1.861 -9.606 1.00 91.88 74 LYS A N 1
ATOM 569 C CA . LYS A 1 74 ? 4.770 2.441 -9.560 1.00 91.88 74 LYS A CA 1
ATOM 570 C C . LYS A 1 74 ? 4.830 3.628 -10.513 1.00 91.88 74 LYS A C 1
ATOM 572 O O . LYS A 1 74 ? 4.558 3.480 -11.701 1.00 91.88 74 LYS A O 1
ATOM 577 N N . VAL A 1 75 ? 5.217 4.785 -9.992 1.00 90.62 75 VAL A N 1
ATOM 578 C CA . VAL A 1 75 ? 5.440 5.991 -10.786 1.00 90.62 75 VAL A CA 1
ATOM 579 C C . VAL A 1 75 ? 6.889 5.996 -11.258 1.00 90.62 75 VAL A C 1
ATOM 581 O O . VAL A 1 75 ? 7.815 5.885 -10.453 1.00 90.62 75 VAL A O 1
ATOM 584 N N . PHE A 1 76 ? 7.083 6.136 -12.566 1.00 83.12 76 PHE A N 1
ATOM 585 C CA . PHE A 1 76 ? 8.404 6.277 -13.167 1.00 83.12 76 PHE A CA 1
ATOM 586 C C . PHE A 1 76 ? 8.779 7.752 -13.224 1.00 83.12 76 PHE A C 1
ATOM 588 O O . PHE A 1 76 ? 8.264 8.503 -14.050 1.00 83.12 76 PHE A O 1
ATOM 595 N N . ILE A 1 77 ? 9.686 8.161 -12.345 1.00 78.31 77 ILE A N 1
ATOM 596 C CA . ILE A 1 77 ? 10.295 9.487 -12.395 1.00 78.31 77 ILE A CA 1
ATOM 597 C C . ILE A 1 77 ? 11.610 9.322 -13.154 1.00 78.31 77 ILE A C 1
ATOM 599 O O . ILE A 1 77 ? 12.505 8.617 -12.692 1.00 78.31 77 ILE A O 1
ATOM 603 N N . HIS A 1 78 ? 11.692 9.906 -14.351 1.00 65.75 78 HIS A N 1
ATOM 604 C CA . HIS A 1 78 ? 12.955 10.008 -15.073 1.00 65.75 78 HIS A CA 1
ATOM 605 C C . HIS A 1 78 ? 13.736 11.145 -14.420 1.00 65.75 78 HIS A C 1
ATOM 607 O O . HIS A 1 78 ? 13.335 12.303 -14.503 1.00 65.75 78 HIS A O 1
ATOM 613 N N . ASP A 1 79 ? 14.816 10.815 -13.718 1.00 56.62 79 ASP A N 1
ATOM 614 C CA . ASP A 1 79 ? 15.763 11.828 -13.277 1.00 56.62 79 ASP A CA 1
ATOM 615 C C . ASP A 1 79 ? 16.449 12.415 -14.519 1.00 56.62 79 ASP A C 1
ATOM 617 O O . ASP A 1 79 ? 17.435 11.857 -15.004 1.00 56.62 79 ASP A O 1
ATOM 621 N N . ASP A 1 80 ? 15.999 13.587 -14.980 1.00 54.31 80 ASP A N 1
ATOM 622 C CA . ASP A 1 80 ? 16.749 14.435 -15.929 1.00 54.31 80 ASP A CA 1
ATOM 623 C C . ASP A 1 80 ? 18.123 14.866 -15.363 1.00 54.31 80 ASP A C 1
ATOM 625 O O . ASP A 1 80 ? 18.947 15.454 -16.060 1.00 54.31 80 ASP A O 1
ATOM 629 N N . ASN A 1 81 ? 18.402 14.553 -14.090 1.00 48.16 81 ASN A N 1
ATOM 630 C CA . ASN A 1 81 ? 19.679 14.786 -13.417 1.00 48.16 81 ASN A CA 1
ATOM 631 C C . ASN A 1 81 ? 20.537 13.531 -13.225 1.00 48.16 81 ASN A C 1
ATOM 633 O O . ASN A 1 81 ? 21.615 13.596 -12.625 1.00 48.16 81 ASN A O 1
ATOM 637 N N . SER A 1 82 ? 20.118 12.393 -13.772 1.00 48.59 82 SER A N 1
ATOM 638 C CA . SER A 1 82 ? 21.057 11.308 -13.985 1.00 48.59 82 SER A CA 1
ATOM 639 C C . SER A 1 82 ? 21.897 11.677 -15.207 1.00 48.59 82 SER A C 1
ATOM 641 O O . SER A 1 82 ? 21.519 11.468 -16.356 1.00 48.59 82 SER A O 1
ATOM 643 N N . LYS A 1 83 ? 23.105 12.208 -14.970 1.00 50.66 83 LYS A N 1
ATOM 644 C CA . LYS A 1 83 ? 24.221 11.850 -15.847 1.00 50.66 83 LYS A CA 1
ATOM 645 C C . LYS A 1 83 ? 24.285 10.335 -15.788 1.00 50.66 83 LYS A C 1
ATOM 647 O O . LYS A 1 83 ? 24.926 9.767 -14.907 1.00 50.66 83 LYS A O 1
ATOM 652 N N . GLN A 1 84 ? 23.536 9.695 -16.673 1.00 45.62 84 GLN A N 1
ATOM 653 C CA . GLN A 1 84 ? 23.666 8.298 -16.969 1.00 45.62 84 GLN A CA 1
ATOM 654 C C . GLN A 1 84 ? 25.120 8.186 -17.407 1.00 45.62 84 GLN A C 1
ATOM 656 O O . GLN A 1 84 ? 25.485 8.556 -18.523 1.00 45.62 84 GLN A O 1
ATOM 661 N N . ALA A 1 85 ? 25.989 7.755 -16.492 1.00 52.97 85 ALA A N 1
ATOM 662 C CA . ALA A 1 85 ? 27.193 7.073 -16.890 1.00 52.97 85 ALA A CA 1
ATOM 663 C C . ALA A 1 85 ? 26.660 5.833 -17.599 1.00 52.97 85 ALA A C 1
ATOM 665 O O . ALA A 1 85 ? 26.467 4.779 -16.999 1.00 52.97 85 ALA A O 1
ATOM 666 N N . GLN A 1 86 ? 26.317 6.004 -18.879 1.00 45.44 86 GLN A N 1
ATOM 667 C CA . GLN A 1 86 ? 26.400 4.929 -19.829 1.00 45.44 86 GLN A CA 1
ATOM 668 C C . GLN A 1 86 ? 27.781 4.370 -19.546 1.00 45.44 86 GLN A C 1
ATOM 670 O O . GLN A 1 86 ? 28.790 5.046 -19.769 1.00 45.44 86 GLN A O 1
ATOM 675 N N . ALA A 1 87 ? 27.832 3.187 -18.940 1.00 51.25 87 ALA A N 1
ATOM 676 C CA . ALA A 1 87 ? 29.009 2.382 -19.099 1.00 51.25 87 ALA A CA 1
ATOM 677 C C . ALA A 1 87 ? 29.194 2.357 -20.616 1.00 51.25 87 ALA A C 1
ATOM 679 O O . ALA A 1 87 ? 28.357 1.805 -21.333 1.00 51.25 87 ALA A O 1
ATOM 680 N N . LYS A 1 88 ? 30.214 3.075 -21.102 1.00 51.78 88 LYS A N 1
ATOM 681 C CA . LYS A 1 88 ? 30.818 2.838 -22.404 1.00 51.78 88 LYS A CA 1
ATOM 682 C C . LYS A 1 88 ? 31.321 1.403 -22.323 1.00 51.78 88 LYS A C 1
ATOM 684 O O . LYS A 1 88 ? 32.492 1.148 -22.071 1.00 51.78 88 LYS A O 1
ATOM 689 N N . GLN A 1 89 ? 30.401 0.455 -22.401 1.00 50.19 89 GLN A N 1
ATOM 690 C CA . GLN A 1 89 ? 30.739 -0.892 -22.748 1.00 50.19 89 GLN A CA 1
ATOM 691 C C . GLN A 1 89 ? 30.979 -0.792 -24.239 1.00 50.19 89 GLN A C 1
ATOM 693 O O . GLN A 1 89 ? 30.050 -0.637 -25.030 1.00 50.19 89 GLN A O 1
ATOM 698 N N . ASP A 1 90 ? 32.260 -0.701 -24.562 1.00 56.84 90 ASP A N 1
ATOM 699 C CA . ASP A 1 90 ? 32.786 -0.636 -25.908 1.00 56.84 90 ASP A CA 1
ATOM 700 C C . ASP A 1 90 ? 32.410 -1.947 -26.613 1.00 56.84 90 ASP A C 1
ATOM 702 O O . ASP A 1 90 ? 33.106 -2.955 -26.530 1.00 56.84 90 ASP A O 1
ATOM 706 N N . LEU A 1 91 ? 31.207 -1.975 -27.191 1.00 58.03 91 LEU A N 1
ATOM 707 C CA . LEU A 1 91 ? 30.633 -3.126 -27.898 1.00 58.03 91 LEU A CA 1
ATOM 708 C C . LEU A 1 91 ? 31.274 -3.332 -29.276 1.00 58.03 91 LEU A C 1
ATOM 710 O O .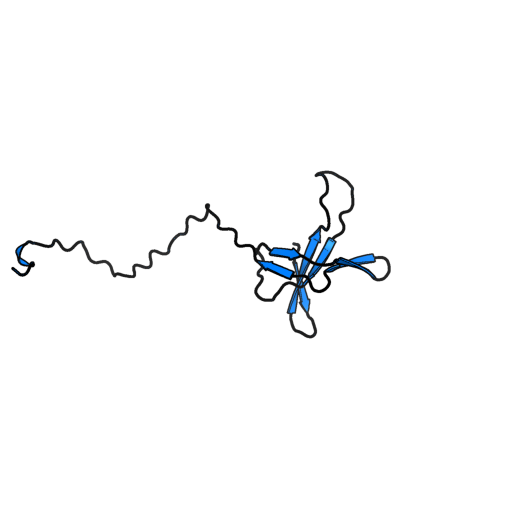 LEU A 1 91 ? 30.987 -4.318 -29.949 1.00 58.03 91 LEU A O 1
ATOM 714 N N . PHE A 1 92 ? 32.157 -2.423 -29.678 1.00 60.69 92 PHE A N 1
ATOM 715 C CA . PHE A 1 92 ? 32.939 -2.497 -30.897 1.00 60.69 92 PHE A CA 1
ATOM 716 C C . PHE A 1 92 ? 34.378 -2.218 -30.503 1.00 60.69 92 PHE A C 1
ATOM 718 O O . PHE A 1 92 ? 34.782 -1.066 -30.415 1.00 60.69 92 PHE A O 1
ATOM 725 N N . GLY A 1 93 ? 35.101 -3.292 -30.179 1.00 51.81 93 GLY A N 1
ATOM 726 C CA . GLY A 1 93 ? 36.458 -3.228 -29.653 1.00 51.81 93 GLY A CA 1
ATOM 727 C C . GLY A 1 93 ? 37.315 -2.199 -30.384 1.00 51.81 93 GLY A C 1
ATOM 728 O O . GLY A 1 93 ? 37.354 -2.184 -31.617 1.00 51.81 93 GLY A O 1
ATOM 729 N N . GLY A 1 94 ? 37.971 -1.351 -29.587 1.00 60.34 94 GLY A N 1
ATOM 730 C CA . GLY A 1 94 ? 38.888 -0.315 -30.032 1.00 60.34 94 GLY A CA 1
ATOM 731 C C . GLY A 1 94 ? 39.698 -0.738 -31.250 1.00 60.34 94 GLY A C 1
ATOM 732 O O . GLY A 1 94 ? 40.577 -1.594 -31.179 1.00 60.34 94 GLY A O 1
ATOM 733 N N . SER A 1 95 ? 39.383 -0.113 -32.373 1.00 52.91 95 SER A N 1
ATOM 734 C CA . SER A 1 95 ? 40.239 -0.087 -33.542 1.00 52.91 95 SER A CA 1
ATOM 735 C C . SER A 1 95 ? 40.535 1.375 -33.813 1.00 52.91 95 SER A C 1
ATOM 737 O O . SER A 1 95 ? 39.636 2.216 -33.869 1.00 52.91 95 SER A O 1
ATOM 739 N N . GLU A 1 96 ? 41.828 1.677 -33.879 1.00 58.25 96 GLU A N 1
ATOM 740 C CA . GLU A 1 96 ? 42.337 2.942 -34.385 1.00 58.25 96 GLU A CA 1
ATOM 741 C C . GLU A 1 96 ? 41.617 3.293 -35.697 1.00 58.25 96 GLU A C 1
ATOM 743 O O . GLU A 1 96 ? 41.246 2.379 -36.444 1.00 58.25 96 GLU A O 1
ATOM 748 N N . PRO A 1 97 ? 41.369 4.584 -35.980 1.00 53.50 97 PRO A N 1
ATOM 749 C CA . PRO A 1 97 ? 40.700 4.980 -37.211 1.00 53.50 97 PRO A CA 1
ATOM 750 C C . PRO A 1 97 ? 41.483 4.422 -38.402 1.00 53.50 97 PRO A C 1
ATOM 752 O O . PRO A 1 97 ? 42.592 4.867 -38.683 1.00 53.50 97 PRO A O 1
ATOM 755 N N . PHE A 1 98 ? 40.924 3.420 -39.081 1.00 57.38 98 PHE A N 1
ATOM 756 C CA . PHE A 1 98 ? 41.513 2.921 -40.312 1.00 57.38 98 PHE A CA 1
ATOM 757 C C . PHE A 1 98 ? 41.241 3.961 -41.400 1.00 57.38 98 PHE A C 1
ATOM 759 O O . PHE A 1 98 ? 40.097 4.333 -41.671 1.00 57.38 98 PHE A O 1
ATOM 766 N N . GLU A 1 99 ? 42.310 4.493 -41.978 1.00 58.41 99 GLU A N 1
ATOM 767 C CA . GLU A 1 99 ? 42.232 5.455 -43.065 1.00 58.41 99 GLU A CA 1
ATOM 768 C C . GLU A 1 99 ? 41.858 4.695 -44.343 1.00 58.41 99 GLU A C 1
ATOM 770 O O . GLU A 1 99 ? 42.600 3.836 -44.821 1.00 58.41 99 GLU A O 1
ATOM 775 N N . VAL A 1 100 ? 40.657 4.944 -44.868 1.00 56.28 100 VAL A N 1
ATOM 7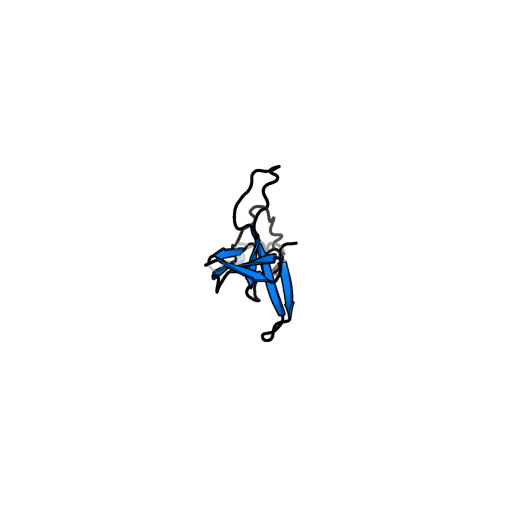76 C CA . VAL A 1 100 ? 40.203 4.315 -46.112 1.00 56.28 100 VAL A CA 1
ATOM 777 C C . VAL A 1 100 ? 40.895 5.024 -47.277 1.00 56.28 100 VAL A C 1
ATOM 779 O O . VAL A 1 100 ? 40.449 6.089 -47.702 1.00 56.28 100 VAL A O 1
ATOM 782 N N . THR A 1 101 ? 41.996 4.472 -47.793 1.00 62.03 101 THR A N 1
ATOM 783 C CA . THR A 1 101 ? 42.590 4.962 -49.046 1.00 62.03 101 THR A CA 1
ATOM 784 C C . THR A 1 101 ? 41.763 4.489 -50.241 1.00 62.03 101 THR A C 1
ATOM 786 O O . THR A 1 101 ? 41.170 3.406 -50.233 1.00 62.03 101 THR A O 1
ATOM 789 N N . ALA A 1 102 ? 41.697 5.322 -51.285 1.00 60.78 102 ALA A N 1
ATOM 790 C CA . ALA A 1 102 ? 40.863 5.103 -52.472 1.00 60.78 102 ALA A CA 1
ATOM 791 C C . ALA A 1 102 ? 41.201 3.818 -53.258 1.00 60.78 102 ALA A C 1
ATOM 793 O O . ALA A 1 102 ? 40.439 3.425 -54.136 1.00 60.78 102 ALA A O 1
ATOM 794 N N . GLU A 1 103 ? 42.306 3.146 -52.929 1.00 62.50 103 GLU A N 1
ATOM 795 C CA . GLU A 1 103 ? 42.726 1.869 -53.516 1.00 62.50 103 GLU A CA 1
ATOM 796 C C . GLU A 1 103 ? 41.894 0.668 -53.024 1.00 62.50 103 GLU A C 1
ATOM 798 O O . GLU A 1 103 ? 41.912 -0.382 -53.658 1.00 62.50 103 GLU A O 1
ATOM 803 N N . ASN A 1 104 ? 41.152 0.811 -51.917 1.00 60.62 104 ASN A N 1
ATOM 804 C CA . ASN A 1 104 ? 40.307 -0.246 -51.338 1.00 60.62 104 ASN A CA 1
ATOM 805 C C . ASN A 1 104 ? 38.825 -0.165 -51.756 1.00 60.62 104 ASN A C 1
ATOM 807 O O . ASN A 1 104 ? 37.997 -0.924 -51.247 1.00 60.62 104 ASN A O 1
ATOM 811 N N . LEU A 1 105 ? 38.465 0.746 -52.664 1.00 67.88 105 LEU A N 1
ATOM 812 C CA . LEU A 1 105 ? 37.120 0.817 -53.236 1.00 67.88 105 LEU A CA 1
ATOM 813 C C . LEU A 1 105 ? 37.078 0.007 -54.542 1.00 67.88 105 LEU A C 1
ATOM 815 O O . LEU A 1 105 ? 37.858 0.302 -55.447 1.00 67.88 105 LEU A O 1
ATOM 819 N N . PRO A 1 106 ? 36.190 -0.996 -54.677 1.00 64.31 106 PRO A N 1
ATOM 820 C CA . PRO A 1 106 ? 36.072 -1.752 -55.915 1.00 64.31 106 PRO A CA 1
ATOM 821 C C . PRO A 1 106 ? 35.359 -0.906 -56.980 1.00 64.31 106 PRO A C 1
ATOM 823 O O . PRO A 1 106 ? 34.132 -0.787 -56.964 1.00 64.31 106 PRO A O 1
ATOM 826 N N . PHE A 1 107 ? 36.141 -0.347 -57.905 1.00 59.50 107 PHE A N 1
ATOM 827 C CA . PHE A 1 107 ? 35.703 0.036 -59.248 1.00 59.50 107 PHE A CA 1
ATOM 828 C C . PHE A 1 107 ? 36.487 -0.782 -60.273 1.00 59.50 107 PHE A C 1
ATOM 830 O O . PHE A 1 107 ? 37.727 -0.867 -60.124 1.00 59.50 107 PHE A O 1
#

Secondary structure (DSSP, 8-state):
--EEEEEETTEEEEEEEEESS---TT--PPPPEEEEEEPTTPPTT-EEEEEEEEEEEEETTEEEEEEEEEEEEEE----TT---------SS---------GGGS--

Sequence (107 aa):
KNTRTVNTAKGDKKIISVPLFEKEKGSNVKVAYGSAFLPDFIQLGDTVTVSGRVQAKESGEYVNYNFVFPTVEKVFIHDDNSKQAQAKQDLFGGSEPFEVTAENLPF